Protein AF-A0A7C7D848-F1 (afdb_monomer)

Foldseek 3Di:
DPPPVVVVVVVVVVVVVVVVVVVLVVVLVVLVVVLVVVLVVLCVVCVVVVNCLVSLVSLLQSLLVSLLSVLCVVCVVQVPDDADKDFQVVLCVVLLVVLNCLLCLQVCLVPPPVSVPCVVCVPDVVVVCSNPDSVNNSVSSSSNSNSRSVRIGGDDPDPPVPPPPPDDDDDD

pLDDT: mean 76.5, std 13.23, range [47.41, 92.69]

Mean predicted aligned error: 12.29 Å

Organism: NCBI:txid36854

Sequence (172 aa):
MLREKGKGEGEVRKSRRFAQYLLLTIILLVVLLWGAKYGAGLRILGAKTYNQIPYLVFASLFSIVFGIVLAIPHRIKEFSKIGKWTVDWMKLLAIGLPTILLNLSLILIILTPIGKLKYFTYYNPFIEVMITDSRVITLSGVFFGYIIISSLNKRVISNPELVEPSKPADFT

Structure (mmCIF, N/CA/C/O backbone):
data_AF-A0A7C7D848-F1
#
_entry.id   AF-A0A7C7D848-F1
#
loop_
_atom_site.group_PDB
_atom_site.id
_atom_site.type_symbol
_atom_site.label_atom_id
_atom_site.label_alt_id
_atom_site.label_comp_id
_atom_site.label_asym_id
_atom_site.label_entity_id
_atom_site.label_seq_id
_atom_site.pdbx_PDB_ins_code
_atom_site.Cartn_x
_atom_site.Cartn_y
_atom_site.Cartn_z
_atom_site.occupancy
_atom_site.B_iso_or_equiv
_atom_site.auth_seq_id
_atom_site.auth_comp_id
_atom_site.auth_asym_id
_atom_site.auth_atom_id
_atom_site.pdbx_PDB_model_num
ATOM 1 N N . MET A 1 1 ? -37.010 -23.123 32.874 1.00 50.16 1 MET A N 1
ATOM 2 C CA . MET A 1 1 ? -36.962 -23.102 31.390 1.00 50.16 1 MET A CA 1
ATOM 3 C C . MET A 1 1 ? -36.344 -21.833 30.769 1.00 50.16 1 MET A C 1
ATOM 5 O O . MET A 1 1 ? -36.202 -21.789 29.558 1.00 50.16 1 MET A O 1
ATOM 9 N N . LEU A 1 2 ? -35.886 -20.827 31.533 1.00 52.59 2 LEU A N 1
ATOM 10 C CA . LEU A 1 2 ? -35.345 -19.568 30.970 1.00 52.59 2 LEU A CA 1
ATOM 11 C C . LEU A 1 2 ? -33.821 -19.553 30.708 1.00 52.59 2 LEU A C 1
ATOM 13 O O . LEU A 1 2 ? -33.286 -18.538 30.275 1.00 52.59 2 LEU A O 1
ATOM 17 N N . ARG A 1 3 ? -33.102 -20.660 30.952 1.00 50.84 3 ARG A N 1
ATOM 18 C CA . ARG A 1 3 ? -31.625 -20.684 30.935 1.00 50.84 3 ARG A CA 1
ATOM 19 C C . ARG A 1 3 ? -30.998 -21.135 29.605 1.00 50.84 3 ARG A C 1
ATOM 21 O O . ARG A 1 3 ? -29.806 -20.927 29.412 1.00 50.84 3 ARG A O 1
ATOM 28 N N . GLU A 1 4 ? -31.778 -21.691 28.675 1.00 53.31 4 GLU A N 1
ATOM 29 C CA . GLU A 1 4 ? -31.251 -22.177 27.384 1.00 53.31 4 GLU A CA 1
ATOM 30 C C . GLU A 1 4 ? -31.305 -21.149 26.244 1.00 53.31 4 GLU A C 1
ATOM 32 O O . GLU A 1 4 ? -30.475 -21.203 25.336 1.00 53.31 4 GLU A O 1
ATOM 37 N N . LYS A 1 5 ? -32.190 -20.142 26.311 1.00 47.41 5 LYS A N 1
ATOM 38 C CA . LYS A 1 5 ? -32.299 -19.112 25.256 1.00 47.41 5 LYS A CA 1
ATOM 39 C C . LYS A 1 5 ? -31.024 -18.271 25.090 1.00 47.41 5 LYS A C 1
ATOM 41 O O . LYS A 1 5 ? -30.678 -17.905 23.972 1.00 47.41 5 LYS A O 1
ATOM 46 N N . GLY A 1 6 ? -30.277 -18.028 26.170 1.00 51.38 6 GLY A N 1
ATOM 47 C CA . GLY A 1 6 ? -29.056 -17.211 26.125 1.00 51.38 6 GLY A CA 1
ATOM 48 C C . GLY A 1 6 ? -27.847 -17.887 25.462 1.00 51.38 6 GLY A C 1
ATOM 49 O O . GLY A 1 6 ? -26.939 -17.199 24.999 1.00 51.38 6 GLY A O 1
ATOM 50 N N . LYS A 1 7 ? -27.820 -19.227 25.380 1.00 49.56 7 LYS A N 1
ATOM 51 C CA . LYS A 1 7 ? -26.675 -19.974 24.827 1.00 49.56 7 LYS A CA 1
ATOM 52 C C . LYS A 1 7 ? -26.686 -19.988 23.292 1.00 49.56 7 LYS A C 1
ATOM 54 O O . LYS A 1 7 ? -25.631 -19.852 22.677 1.00 49.56 7 LYS A O 1
ATOM 59 N N . GLY A 1 8 ? -27.873 -20.057 22.681 1.00 55.12 8 GLY A N 1
ATOM 60 C CA . GLY A 1 8 ? -28.042 -20.030 21.222 1.00 55.12 8 GLY A CA 1
ATOM 61 C C . GLY A 1 8 ? -27.725 -18.669 20.589 1.00 55.12 8 GLY A C 1
ATOM 62 O O . GLY A 1 8 ? -27.097 -18.602 19.536 1.00 55.12 8 GLY A O 1
ATOM 63 N N . GLU A 1 9 ? -28.069 -17.563 21.251 1.00 56.03 9 GLU A N 1
ATOM 64 C CA . GLU A 1 9 ? -27.813 -16.215 20.717 1.00 56.03 9 GLU A CA 1
ATOM 65 C C . GLU A 1 9 ? -26.320 -15.841 20.708 1.00 56.03 9 GLU A C 1
ATOM 67 O O . GLU A 1 9 ? -25.857 -15.099 19.834 1.00 56.03 9 GLU A O 1
ATOM 72 N N . GLY A 1 10 ? -25.538 -16.382 21.649 1.00 59.78 10 GLY A N 1
ATOM 73 C CA . GLY A 1 10 ? -24.083 -16.212 21.690 1.00 59.78 10 GLY A CA 1
ATOM 74 C C . GLY A 1 10 ? -23.367 -16.918 20.533 1.00 59.78 10 GLY A C 1
ATOM 75 O O . GLY A 1 10 ? -22.502 -16.322 19.886 1.00 59.78 10 GLY A O 1
ATOM 76 N N . GLU A 1 11 ? -23.774 -18.152 20.229 1.00 60.31 11 GLU A N 1
ATOM 77 C CA . GLU A 1 11 ? -23.267 -18.967 19.114 1.00 60.31 11 GLU A CA 1
ATOM 78 C C . GLU A 1 11 ? -23.579 -18.334 17.748 1.00 60.31 11 GLU A C 1
AT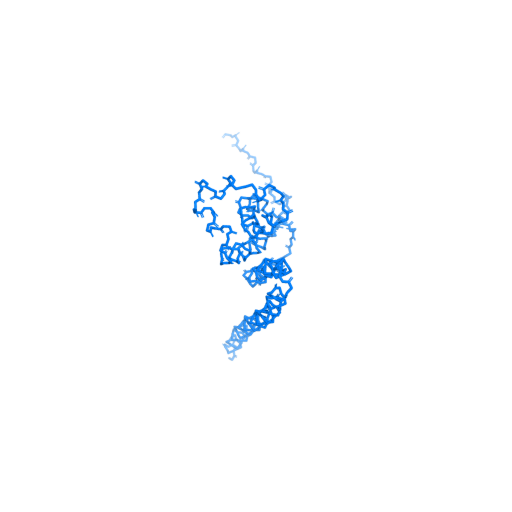OM 80 O O . GLU A 1 11 ? -22.686 -18.166 16.913 1.00 60.31 11 GLU A O 1
ATOM 85 N N . VAL A 1 12 ? -24.818 -17.868 17.542 1.00 62.50 12 VAL A N 1
ATOM 86 C CA . VAL A 1 12 ? -25.240 -17.215 16.288 1.00 62.50 12 VAL A CA 1
ATOM 87 C C . VAL A 1 12 ? -24.489 -15.896 16.050 1.00 62.50 12 VAL A C 1
ATOM 89 O O . VAL A 1 12 ? -24.134 -15.559 14.919 1.00 62.50 12 VAL A O 1
ATOM 92 N N . ARG A 1 13 ? -24.177 -15.133 17.105 1.00 62.84 13 ARG A N 1
ATOM 93 C CA . ARG A 1 13 ? -23.354 -13.915 16.978 1.00 62.84 13 ARG A CA 1
ATOM 94 C C . ARG A 1 13 ? -21.895 -14.230 16.652 1.00 62.84 13 ARG A C 1
ATOM 96 O O . ARG A 1 13 ? -21.253 -13.448 15.946 1.00 62.84 13 ARG A O 1
ATOM 103 N N . LYS A 1 14 ? -21.363 -15.347 17.154 1.00 69.88 14 LYS A N 1
ATOM 104 C CA . LYS A 1 14 ? -19.986 -15.788 16.896 1.00 69.88 14 LYS A CA 1
ATOM 105 C C . LYS A 1 14 ? -19.826 -16.292 15.456 1.00 69.88 14 LYS A C 1
ATOM 107 O O . LYS A 1 14 ? -18.887 -15.872 14.782 1.00 69.88 14 LYS A O 1
ATOM 112 N N . SER A 1 15 ? -20.785 -17.072 14.951 1.00 73.06 15 SER A N 1
ATOM 113 C CA . SER A 1 15 ? -20.799 -17.573 13.567 1.00 73.06 15 SER A CA 1
ATOM 114 C C . SER A 1 15 ? -20.991 -16.465 12.530 1.00 73.06 15 SER A C 1
ATOM 116 O O . SER A 1 15 ? -20.297 -16.459 11.518 1.00 73.06 15 SER A O 1
ATOM 118 N N . ARG A 1 16 ? -21.835 -15.457 12.798 1.00 75.06 16 ARG A N 1
ATOM 119 C CA . ARG A 1 16 ? -21.972 -14.284 11.912 1.00 75.06 16 ARG A CA 1
ATOM 120 C C . ARG A 1 16 ? -20.670 -13.495 11.771 1.00 75.06 16 ARG A C 1
ATOM 122 O O . ARG A 1 16 ? -20.324 -13.090 10.667 1.00 75.06 16 ARG A O 1
ATOM 129 N N . ARG A 1 17 ? -19.926 -13.304 12.867 1.00 76.81 17 ARG A N 1
ATOM 130 C CA . ARG A 1 17 ? -18.607 -12.646 12.828 1.00 76.81 17 ARG A CA 1
ATOM 131 C C . ARG A 1 17 ? -17.597 -13.482 12.051 1.00 76.81 17 ARG A C 1
ATOM 133 O O . ARG A 1 17 ? -16.871 -12.939 11.230 1.00 76.81 17 ARG A O 1
ATOM 140 N N . PHE A 1 18 ? -17.580 -14.793 12.281 1.00 80.75 18 PHE A N 1
ATOM 141 C CA . PHE A 1 18 ? -16.718 -15.708 11.540 1.00 80.75 18 PHE A CA 1
ATOM 142 C C . PHE A 1 18 ? -17.016 -15.680 10.035 1.00 80.75 18 PHE A C 1
ATOM 144 O O . PHE A 1 18 ? -16.099 -15.492 9.244 1.00 80.75 18 PHE A O 1
ATOM 151 N N . ALA A 1 19 ? -18.291 -15.751 9.641 1.00 84.94 19 ALA A N 1
ATOM 152 C CA . ALA A 1 19 ? -18.712 -15.664 8.245 1.00 84.94 19 ALA A CA 1
ATOM 153 C C . ALA A 1 19 ? -18.321 -14.325 7.596 1.00 84.94 19 ALA A C 1
ATOM 155 O O . ALA A 1 19 ? -17.892 -14.313 6.448 1.00 84.94 19 ALA A O 1
ATOM 156 N N . GLN A 1 20 ? -18.406 -13.209 8.330 1.00 81.12 20 GLN A N 1
ATOM 157 C CA . GLN A 1 20 ? -17.946 -11.901 7.849 1.00 81.12 20 GLN A CA 1
ATOM 158 C C . GLN A 1 20 ? -16.436 -11.875 7.588 1.00 81.12 20 GLN A C 1
ATOM 160 O O . GLN A 1 20 ? -16.014 -11.393 6.540 1.00 81.12 20 GLN A O 1
ATOM 165 N N . TYR A 1 21 ? -15.625 -12.407 8.509 1.00 82.62 21 TYR A N 1
ATOM 166 C CA . TYR A 1 21 ? -14.179 -12.508 8.296 1.00 82.62 21 TYR A CA 1
ATOM 167 C C . TYR A 1 21 ? -13.846 -13.446 7.133 1.00 82.62 21 TYR A C 1
ATOM 169 O O . TYR A 1 21 ? -13.017 -13.096 6.303 1.00 82.62 21 TYR A O 1
ATOM 177 N N . LEU A 1 22 ? -14.533 -14.585 7.024 1.00 87.19 22 LEU A N 1
ATOM 178 C CA . LEU A 1 22 ? -14.314 -15.565 5.960 1.00 87.19 22 LEU A CA 1
ATOM 179 C C . LEU A 1 22 ? -14.670 -14.981 4.584 1.00 87.19 22 LEU A C 1
ATOM 181 O O . LEU A 1 22 ? -13.858 -15.043 3.663 1.00 87.19 22 LEU A O 1
ATOM 185 N N . LEU A 1 23 ? -15.832 -14.332 4.459 1.00 87.44 23 LEU A N 1
ATOM 186 C CA . LEU A 1 23 ? -16.244 -13.647 3.232 1.00 87.44 23 LEU A CA 1
ATOM 187 C C . LEU A 1 23 ? -15.237 -12.559 2.840 1.00 87.44 23 LEU A C 1
ATOM 189 O O . LEU A 1 23 ? -14.860 -12.452 1.677 1.00 87.44 23 LEU A O 1
ATOM 193 N N . LEU A 1 24 ? -14.752 -11.784 3.810 1.00 84.44 24 LEU A N 1
ATOM 194 C CA . LEU A 1 24 ? -13.740 -10.767 3.556 1.00 84.44 24 LEU A CA 1
ATOM 195 C C . LEU A 1 24 ? -12.407 -11.369 3.092 1.00 84.44 24 LEU A C 1
ATOM 197 O O . LEU A 1 24 ? -11.797 -10.847 2.162 1.00 84.44 24 LEU A O 1
ATOM 201 N N . THR A 1 25 ? -11.956 -12.467 3.702 1.00 87.25 25 THR A N 1
ATOM 202 C CA . THR A 1 25 ? -10.751 -13.183 3.267 1.00 87.25 25 THR A CA 1
ATOM 203 C C . THR A 1 25 ? -10.910 -13.721 1.846 1.00 87.25 25 THR A C 1
ATOM 205 O O . THR A 1 25 ? -9.976 -13.610 1.056 1.00 87.25 25 THR A O 1
ATOM 208 N N . ILE A 1 26 ? -12.091 -14.238 1.487 1.00 90.69 26 ILE A N 1
ATOM 209 C CA . ILE A 1 26 ? -12.394 -14.659 0.111 1.00 90.69 26 ILE A CA 1
ATOM 210 C C . ILE A 1 26 ? -12.309 -13.466 -0.844 1.00 90.69 26 ILE A C 1
ATOM 212 O O . ILE A 1 26 ? -11.654 -13.570 -1.876 1.00 90.69 26 ILE A O 1
ATOM 216 N N . ILE A 1 27 ? -12.911 -12.324 -0.500 1.00 88.19 27 ILE A N 1
ATOM 217 C CA . ILE A 1 27 ? -12.843 -11.107 -1.324 1.00 88.19 27 ILE A CA 1
ATOM 218 C C . ILE A 1 27 ? -11.386 -10.669 -1.516 1.00 88.19 27 ILE A C 1
ATOM 220 O O . ILE A 1 27 ? -10.972 -10.408 -2.643 1.00 88.19 27 ILE A O 1
ATOM 224 N N . LEU A 1 28 ? -10.589 -10.645 -0.444 1.00 87.81 28 LEU A N 1
ATOM 225 C CA . LEU A 1 28 ? -9.159 -10.329 -0.505 1.00 87.81 28 LEU A CA 1
ATOM 226 C C . LEU A 1 28 ? -8.395 -11.288 -1.426 1.00 87.81 28 LEU A C 1
ATOM 228 O O . LEU A 1 28 ? -7.591 -10.835 -2.238 1.00 87.81 28 LEU A O 1
ATOM 232 N N . LEU A 1 29 ? -8.666 -12.592 -1.338 1.00 89.94 29 LEU A N 1
ATOM 233 C CA . LEU A 1 29 ? -8.070 -13.607 -2.210 1.00 89.94 29 LEU A CA 1
ATOM 234 C C . LEU A 1 29 ? -8.451 -13.397 -3.675 1.00 89.94 29 LEU A C 1
ATOM 236 O O . LEU A 1 29 ? -7.582 -13.432 -4.541 1.00 89.94 29 LEU A O 1
ATOM 240 N N . VAL A 1 30 ? -9.728 -13.142 -3.961 1.00 91.44 30 VAL A N 1
ATOM 241 C CA . VAL A 1 30 ? -10.205 -12.889 -5.326 1.00 91.44 30 VAL A CA 1
ATOM 242 C C . VAL A 1 30 ? -9.535 -11.643 -5.901 1.00 91.44 30 VAL A C 1
ATOM 244 O O . VAL A 1 30 ? -8.992 -11.707 -7.002 1.00 91.44 30 VAL A O 1
ATOM 247 N N . VAL A 1 31 ? -9.496 -10.537 -5.150 1.00 89.00 31 VAL A N 1
ATOM 248 C CA . VAL A 1 31 ? -8.817 -9.297 -5.565 1.00 89.00 31 VAL A CA 1
ATOM 249 C C . VAL A 1 31 ? -7.328 -9.545 -5.817 1.00 89.00 31 VAL A C 1
ATOM 251 O O . VAL A 1 31 ? -6.796 -9.080 -6.826 1.00 89.00 31 VAL A O 1
ATOM 254 N N . LEU A 1 32 ? -6.664 -10.317 -4.949 1.00 89.38 32 LEU A N 1
ATOM 255 C CA . LEU A 1 32 ? -5.252 -10.668 -5.094 1.00 89.38 32 LEU A CA 1
ATOM 256 C C . LEU A 1 32 ? -4.988 -11.478 -6.369 1.00 89.38 32 LEU A C 1
ATOM 258 O O . LEU A 1 32 ? -4.098 -11.131 -7.144 1.00 89.38 32 LEU A O 1
ATOM 262 N N . LEU A 1 33 ? -5.769 -12.534 -6.613 1.00 91.06 33 LEU A N 1
ATOM 263 C CA . LEU A 1 33 ? -5.617 -13.394 -7.791 1.00 91.06 33 LEU A CA 1
ATOM 264 C C . LEU A 1 33 ? -5.896 -12.631 -9.087 1.00 91.06 33 LEU A C 1
ATOM 266 O O . LEU A 1 33 ? -5.185 -12.796 -10.082 1.00 91.06 33 LEU A O 1
ATOM 270 N N . TRP A 1 34 ? -6.915 -11.775 -9.078 1.00 92.00 34 TRP A N 1
ATOM 271 C CA . TRP A 1 34 ? -7.280 -10.989 -10.248 1.00 92.00 34 TRP A CA 1
ATOM 272 C C . TRP A 1 34 ? -6.226 -9.926 -10.559 1.00 92.00 34 TRP A C 1
ATOM 274 O O . TRP A 1 34 ? -5.795 -9.805 -11.708 1.00 92.00 34 TRP A O 1
ATOM 284 N N . GLY A 1 35 ? -5.725 -9.243 -9.526 1.00 87.94 35 GLY A N 1
ATOM 285 C CA . GLY A 1 35 ? -4.600 -8.321 -9.638 1.00 87.94 35 GLY A CA 1
ATOM 286 C C . GLY A 1 35 ? -3.327 -8.999 -10.137 1.00 87.94 35 GLY A C 1
ATOM 287 O O . GLY A 1 35 ? -2.670 -8.473 -11.032 1.00 87.94 35 GLY A O 1
ATOM 288 N N . ALA A 1 36 ? -3.015 -10.201 -9.645 1.00 87.88 36 ALA A N 1
ATOM 289 C CA . ALA A 1 36 ? -1.867 -10.979 -10.103 1.00 87.88 36 ALA A CA 1
ATOM 290 C C . ALA A 1 36 ? -1.982 -11.354 -11.590 1.00 87.88 36 ALA A C 1
ATOM 292 O O . ALA A 1 36 ? -1.025 -11.182 -12.345 1.00 87.88 36 ALA A O 1
ATOM 293 N N . LYS A 1 37 ? -3.162 -11.803 -12.038 1.00 90.44 37 LYS A N 1
ATOM 294 C CA . LYS A 1 37 ? -3.414 -12.129 -13.450 1.00 90.44 37 LYS A CA 1
ATOM 295 C C . LYS A 1 37 ? -3.279 -10.896 -14.348 1.00 90.44 37 LYS A C 1
ATOM 297 O O . LYS A 1 37 ? -2.627 -10.966 -15.389 1.00 90.44 37 LYS A O 1
ATOM 302 N N . TYR A 1 38 ? -3.871 -9.771 -13.949 1.00 90.12 38 TYR A N 1
ATOM 303 C CA . TYR A 1 38 ? -3.816 -8.533 -14.726 1.00 90.12 38 TYR A CA 1
ATOM 304 C C . TYR A 1 38 ? -2.398 -7.944 -14.765 1.00 90.12 38 TYR A C 1
ATOM 306 O O . TYR A 1 38 ? -1.895 -7.591 -15.832 1.00 90.12 38 TYR A O 1
ATOM 314 N N . GLY A 1 39 ? -1.708 -7.935 -13.621 1.00 87.25 39 GLY A N 1
ATOM 315 C CA . GLY A 1 39 ? -0.312 -7.521 -13.511 1.00 87.25 39 GLY A CA 1
ATOM 316 C C . GLY A 1 39 ? 0.624 -8.386 -14.354 1.00 87.25 39 GLY A C 1
ATOM 317 O O . GLY A 1 39 ? 1.487 -7.853 -15.046 1.00 87.25 39 GLY A O 1
ATOM 318 N N . ALA A 1 40 ? 0.426 -9.708 -14.378 1.00 87.38 40 ALA A N 1
ATOM 319 C CA . ALA A 1 40 ? 1.186 -10.605 -15.247 1.00 87.38 40 ALA A CA 1
ATOM 320 C C . ALA A 1 40 ? 0.959 -10.290 -16.735 1.00 87.38 40 ALA A C 1
ATOM 322 O O . ALA A 1 40 ? 1.919 -10.240 -17.504 1.00 87.38 40 ALA A O 1
ATOM 323 N N . GLY A 1 41 ? -0.285 -10.006 -17.132 1.00 87.50 41 GLY A N 1
ATOM 324 C CA . GLY A 1 41 ? -0.615 -9.578 -18.493 1.00 87.50 41 GLY A CA 1
ATOM 325 C C . GLY A 1 41 ? 0.107 -8.289 -18.893 1.00 87.50 41 GLY A C 1
ATOM 326 O O . GLY A 1 41 ? 0.764 -8.247 -19.932 1.00 87.50 41 GLY A O 1
ATOM 327 N N . LEU A 1 42 ? 0.063 -7.267 -18.033 1.00 85.62 42 LEU A N 1
ATOM 328 C CA . LEU A 1 42 ? 0.778 -6.003 -18.238 1.00 85.62 42 LEU A CA 1
ATOM 329 C C . LEU A 1 42 ? 2.296 -6.185 -18.282 1.00 85.62 42 LEU A C 1
ATOM 331 O O . LEU A 1 42 ? 2.966 -5.526 -19.072 1.00 85.62 42 LEU A O 1
ATOM 335 N N . ARG A 1 43 ? 2.847 -7.090 -17.469 1.00 85.81 43 ARG A N 1
ATOM 336 C CA . ARG A 1 43 ? 4.280 -7.401 -17.466 1.00 85.81 43 ARG A CA 1
ATOM 337 C C . ARG A 1 43 ? 4.719 -8.046 -18.777 1.00 85.81 43 ARG A C 1
ATOM 339 O O . ARG A 1 43 ? 5.741 -7.656 -19.331 1.00 85.81 43 ARG A O 1
ATOM 346 N N . ILE A 1 44 ? 3.945 -9.006 -19.284 1.00 87.44 44 ILE A N 1
ATOM 347 C CA . ILE A 1 44 ? 4.210 -9.652 -20.577 1.00 87.44 44 ILE A CA 1
ATOM 348 C C . ILE A 1 44 ? 4.081 -8.628 -21.705 1.00 87.44 44 ILE A C 1
ATOM 350 O O . ILE A 1 44 ? 4.932 -8.581 -22.590 1.00 87.44 44 ILE A O 1
ATOM 354 N N . LEU A 1 45 ? 3.046 -7.785 -21.668 1.00 85.38 45 LEU A N 1
ATOM 355 C CA . LEU A 1 45 ? 2.852 -6.745 -22.671 1.00 85.38 45 LEU A CA 1
ATOM 356 C C . LEU A 1 45 ? 4.004 -5.736 -22.652 1.00 85.38 45 LEU A C 1
ATOM 358 O O . LEU A 1 45 ? 4.549 -5.434 -23.706 1.00 85.38 45 LEU A O 1
ATOM 362 N N . GLY A 1 46 ? 4.437 -5.298 -21.469 1.00 82.31 46 GLY A N 1
ATOM 363 C CA . GLY A 1 46 ? 5.580 -4.402 -21.308 1.00 82.31 46 GLY A CA 1
ATOM 364 C C . GLY A 1 46 ? 6.913 -5.023 -21.726 1.00 82.31 46 GLY A C 1
ATOM 365 O O . GLY A 1 46 ? 7.776 -4.316 -22.236 1.00 82.31 46 GLY A O 1
ATOM 366 N N . ALA A 1 47 ? 7.079 -6.342 -21.582 1.00 83.94 47 ALA A N 1
ATOM 367 C CA . ALA A 1 47 ? 8.238 -7.057 -22.119 1.00 83.94 47 ALA A CA 1
ATOM 368 C C . ALA A 1 47 ? 8.223 -7.117 -23.656 1.00 83.94 47 ALA A C 1
ATOM 370 O O . ALA A 1 47 ? 9.279 -7.067 -24.277 1.00 83.94 47 ALA A O 1
ATOM 371 N N . LYS A 1 48 ? 7.036 -7.186 -24.274 1.00 85.00 48 LYS A N 1
ATOM 372 C CA . LYS A 1 48 ? 6.875 -7.175 -25.737 1.00 85.00 48 LYS A CA 1
ATOM 373 C C . LYS A 1 48 ? 7.035 -5.782 -26.347 1.00 85.00 48 LYS A C 1
ATOM 375 O O . LYS A 1 48 ? 7.568 -5.659 -27.441 1.00 85.00 48 LYS A O 1
ATOM 380 N N . THR A 1 49 ? 6.560 -4.742 -25.665 1.00 86.50 49 THR A N 1
ATOM 381 C CA . THR A 1 49 ? 6.582 -3.351 -26.154 1.00 86.50 49 THR A CA 1
ATOM 382 C C . THR A 1 49 ? 7.774 -2.547 -25.636 1.00 86.50 49 THR A C 1
ATOM 384 O O . THR A 1 49 ? 7.857 -1.351 -25.904 1.00 86.50 49 THR A O 1
ATOM 387 N N . TYR A 1 50 ? 8.671 -3.176 -24.865 1.00 79.06 50 TYR A N 1
ATOM 388 C CA . TYR A 1 50 ? 9.770 -2.537 -24.125 1.00 79.06 50 TYR A CA 1
ATOM 389 C C . TYR A 1 50 ? 9.333 -1.373 -23.217 1.00 79.06 50 TYR A C 1
ATOM 391 O O . TYR A 1 50 ? 10.159 -0.587 -22.757 1.00 79.06 50 TYR A O 1
ATOM 399 N N . ASN A 1 51 ? 8.037 -1.273 -22.908 1.00 81.12 51 ASN A N 1
ATOM 400 C CA . ASN A 1 51 ? 7.478 -0.234 -22.061 1.00 81.12 51 ASN A CA 1
ATOM 401 C C . ASN A 1 51 ? 6.915 -0.841 -20.773 1.00 81.12 51 ASN A C 1
ATOM 403 O O . ASN A 1 51 ? 5.789 -1.333 -20.727 1.00 81.12 51 ASN A O 1
ATOM 407 N N . GLN A 1 52 ? 7.709 -0.784 -19.705 1.00 80.62 52 GLN A N 1
ATOM 408 C CA . GLN A 1 52 ? 7.339 -1.315 -18.390 1.00 80.62 52 GLN A CA 1
ATOM 409 C C . GLN A 1 52 ? 6.533 -0.326 -17.532 1.00 80.62 52 GLN A C 1
ATOM 411 O O . GLN A 1 52 ? 6.005 -0.722 -16.492 1.00 80.62 52 GLN A O 1
ATOM 416 N N . ILE A 1 53 ? 6.385 0.935 -17.960 1.00 82.88 53 ILE A N 1
ATOM 417 C CA . ILE A 1 53 ? 5.687 1.978 -17.189 1.00 82.88 53 ILE A CA 1
ATOM 418 C C . ILE A 1 53 ? 4.246 1.574 -16.827 1.00 82.88 53 ILE A C 1
ATOM 420 O O . ILE A 1 53 ? 3.894 1.700 -15.653 1.00 82.88 53 ILE A O 1
ATOM 424 N N . PRO A 1 54 ? 3.417 1.026 -17.744 1.00 84.56 54 PRO A N 1
ATOM 425 C CA . PRO A 1 54 ? 2.043 0.641 -17.415 1.00 84.56 54 PRO A CA 1
ATOM 426 C C . PRO A 1 54 ? 1.968 -0.419 -16.312 1.00 84.56 54 PRO A C 1
ATOM 428 O O . PRO A 1 54 ? 1.101 -0.358 -15.443 1.00 84.56 54 PRO A O 1
ATOM 431 N N . TYR A 1 55 ? 2.903 -1.372 -16.321 1.00 85.50 55 TYR A N 1
ATOM 432 C CA . TYR A 1 55 ? 3.004 -2.395 -15.285 1.00 85.50 55 TYR A CA 1
ATOM 433 C C . TYR A 1 55 ? 3.408 -1.793 -13.936 1.00 85.50 55 TYR A C 1
ATOM 435 O O . TYR A 1 55 ? 2.804 -2.130 -12.922 1.00 85.50 55 TYR A O 1
ATOM 443 N N . LEU A 1 56 ? 4.389 -0.886 -13.918 1.00 83.88 56 LEU A N 1
ATOM 444 C CA . LEU A 1 56 ? 4.862 -0.248 -12.686 1.00 83.88 56 LEU A CA 1
ATOM 445 C C . LEU A 1 56 ? 3.780 0.613 -12.032 1.00 83.88 56 LEU A C 1
ATOM 447 O O . LEU A 1 56 ? 3.533 0.482 -10.837 1.00 83.88 56 LEU A O 1
ATOM 451 N N . VAL A 1 57 ? 3.079 1.429 -12.824 1.00 86.00 57 VAL A N 1
ATOM 452 C CA . VAL A 1 57 ? 1.948 2.236 -12.342 1.00 86.00 57 VAL A CA 1
ATOM 453 C C . VAL A 1 57 ? 0.853 1.336 -11.776 1.00 86.00 57 VAL A C 1
ATOM 455 O O . VAL A 1 57 ? 0.359 1.584 -10.675 1.00 86.00 57 VAL A O 1
ATOM 458 N N . PHE A 1 58 ? 0.509 0.257 -12.487 1.00 88.56 58 PHE A N 1
ATOM 459 C CA . PHE A 1 58 ? -0.465 -0.711 -11.998 1.00 88.56 58 PHE A CA 1
ATOM 460 C C . PHE A 1 58 ? -0.017 -1.367 -10.686 1.00 88.56 58 PHE A C 1
ATOM 462 O O . PHE A 1 58 ? -0.804 -1.423 -9.748 1.00 88.56 58 PHE A O 1
ATOM 469 N N . ALA A 1 59 ? 1.231 -1.829 -10.587 1.00 86.62 59 ALA A N 1
ATOM 470 C CA . ALA A 1 59 ? 1.750 -2.511 -9.403 1.00 86.62 59 ALA A CA 1
ATOM 471 C C . ALA A 1 59 ? 1.779 -1.601 -8.161 1.00 86.62 59 ALA A C 1
ATOM 473 O O . ALA A 1 59 ? 1.379 -2.030 -7.072 1.00 86.62 59 ALA A O 1
ATOM 474 N N . SER A 1 60 ? 2.195 -0.341 -8.322 1.00 87.19 60 SER A N 1
ATOM 475 C CA . SER A 1 60 ? 2.191 0.654 -7.244 1.00 87.19 60 SER A CA 1
ATOM 476 C C . SER A 1 60 ? 0.768 0.962 -6.772 1.00 87.19 60 SER A C 1
ATOM 478 O O . SER A 1 60 ? 0.474 0.817 -5.585 1.00 87.19 60 SER A O 1
ATOM 480 N N . LEU A 1 61 ? -0.148 1.286 -7.694 1.00 89.12 61 LEU A N 1
ATOM 481 C CA . LEU A 1 61 ? -1.550 1.564 -7.358 1.00 89.12 61 LEU A CA 1
ATOM 482 C C . LEU A 1 61 ? -2.241 0.351 -6.732 1.00 89.12 61 LEU A C 1
ATOM 484 O O . LEU A 1 61 ? -2.938 0.487 -5.728 1.00 89.12 61 LEU A O 1
ATOM 488 N N . PHE A 1 62 ? -2.020 -0.840 -7.291 1.00 89.88 62 PHE A N 1
ATOM 489 C CA . PHE A 1 62 ? -2.589 -2.077 -6.775 1.00 89.88 62 PHE A CA 1
ATOM 490 C C . PHE A 1 62 ? -2.132 -2.344 -5.340 1.00 89.88 62 PHE A C 1
ATOM 492 O O . PHE A 1 62 ? -2.961 -2.677 -4.501 1.00 89.88 62 PHE A O 1
ATOM 499 N N . SER A 1 63 ? -0.850 -2.130 -5.027 1.00 90.06 63 SER A N 1
ATOM 500 C CA . SER A 1 63 ? -0.324 -2.300 -3.665 1.00 90.06 63 SER A CA 1
ATOM 501 C C . SER A 1 63 ? -0.978 -1.345 -2.663 1.00 90.06 63 SER A C 1
ATOM 503 O O . SER A 1 63 ? -1.337 -1.763 -1.563 1.00 90.06 63 SER A O 1
ATOM 505 N N . ILE A 1 64 ? -1.196 -0.082 -3.049 1.00 91.06 64 ILE A N 1
ATOM 506 C CA . ILE A 1 64 ? -1.886 0.911 -2.209 1.00 91.06 64 ILE A CA 1
ATOM 507 C C . ILE A 1 64 ? -3.340 0.500 -1.973 1.00 91.06 64 ILE A C 1
ATOM 509 O O . ILE A 1 64 ? -3.795 0.456 -0.829 1.00 91.06 64 ILE A O 1
ATOM 513 N N . VAL A 1 65 ? -4.066 0.160 -3.041 1.00 90.19 65 VAL A N 1
ATOM 514 C CA . VAL A 1 65 ? -5.462 -0.292 -2.948 1.00 90.19 65 VAL A CA 1
ATOM 515 C C . VAL A 1 65 ? -5.555 -1.5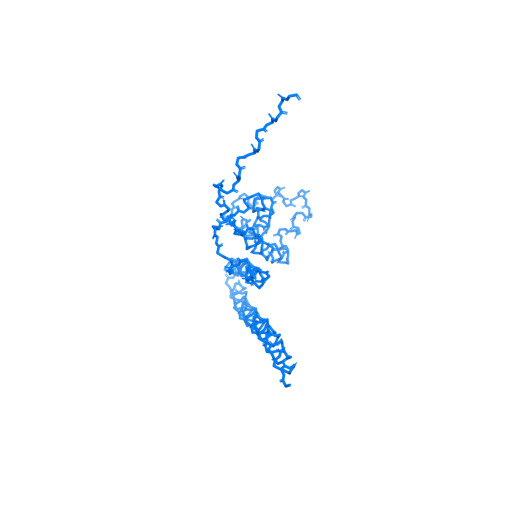52 -2.090 1.00 90.19 65 VAL A C 1
ATOM 517 O O . VAL A 1 65 ? -6.413 -1.635 -1.216 1.00 90.19 65 VAL A O 1
ATOM 520 N N . PHE A 1 66 ? -4.642 -2.504 -2.271 1.00 89.56 66 PHE A N 1
ATOM 521 C CA . PHE A 1 66 ? -4.597 -3.723 -1.474 1.00 89.56 66 PHE A CA 1
ATOM 522 C C . PHE A 1 66 ? -4.363 -3.424 0.014 1.00 89.56 66 PHE A C 1
ATOM 524 O O . PHE A 1 66 ? -5.080 -3.952 0.863 1.00 89.56 66 PHE A O 1
ATOM 531 N N . GLY A 1 67 ? -3.436 -2.517 0.338 1.00 89.06 67 GLY A N 1
ATOM 532 C CA . GLY A 1 67 ? -3.207 -2.049 1.708 1.00 89.06 67 GLY A CA 1
ATOM 533 C C . GLY A 1 67 ? -4.432 -1.381 2.336 1.00 89.06 67 GLY A C 1
ATOM 534 O O . GLY A 1 67 ? -4.763 -1.656 3.490 1.00 89.06 67 GLY A O 1
ATOM 535 N N . ILE A 1 68 ? -5.155 -0.564 1.562 1.00 88.81 68 ILE A N 1
ATOM 536 C CA . ILE A 1 68 ? -6.423 0.048 1.984 1.00 88.81 68 ILE A CA 1
ATOM 537 C C . ILE A 1 68 ? -7.447 -1.038 2.319 1.00 88.81 68 ILE A C 1
ATOM 539 O O . ILE A 1 68 ? -7.996 -1.041 3.421 1.00 88.81 68 ILE A O 1
ATOM 543 N N . VAL A 1 69 ? -7.677 -1.987 1.404 1.00 87.44 69 VAL A N 1
ATOM 544 C CA . VAL A 1 69 ? -8.651 -3.075 1.599 1.00 87.44 69 VAL A CA 1
ATOM 545 C C . VAL A 1 69 ? -8.293 -3.919 2.823 1.00 87.44 69 VAL A C 1
ATOM 547 O O . VAL A 1 69 ? -9.185 -4.325 3.565 1.00 87.44 69 VAL A O 1
ATOM 550 N N . LEU A 1 70 ? -7.001 -4.124 3.090 1.00 87.31 70 LEU A N 1
ATOM 551 C CA . LEU A 1 70 ? -6.510 -4.871 4.247 1.00 87.31 70 LEU A CA 1
ATOM 552 C C . LEU A 1 70 ? -6.696 -4.122 5.577 1.00 87.31 70 LEU A C 1
ATOM 554 O O . LEU A 1 70 ? -6.864 -4.751 6.620 1.00 87.31 70 LEU A O 1
ATOM 558 N N . ALA A 1 71 ? -6.728 -2.791 5.566 1.00 86.50 71 ALA A N 1
ATOM 559 C CA . ALA A 1 71 ? -6.975 -1.988 6.763 1.00 86.50 71 ALA A CA 1
ATOM 560 C C . ALA A 1 71 ? -8.464 -1.869 7.128 1.00 86.50 71 ALA A C 1
ATOM 562 O O . ALA A 1 71 ? -8.800 -1.723 8.308 1.00 86.50 71 ALA A O 1
ATOM 563 N N . ILE A 1 72 ? -9.363 -1.972 6.140 1.00 82.50 72 ILE A N 1
ATOM 564 C CA . ILE A 1 72 ? -10.820 -1.946 6.342 1.00 82.50 72 ILE A CA 1
ATOM 565 C C . ILE A 1 72 ? -11.277 -2.932 7.435 1.00 82.50 72 ILE A C 1
ATOM 567 O O . ILE A 1 72 ? -11.890 -2.447 8.390 1.00 82.50 72 ILE A O 1
ATOM 571 N N . PRO A 1 73 ? -10.976 -4.257 7.397 1.00 77.31 73 PRO A N 1
ATOM 572 C CA . PRO A 1 73 ? -11.417 -5.212 8.425 1.00 77.31 73 PRO A CA 1
ATOM 573 C C . PRO A 1 73 ? -11.087 -4.780 9.839 1.00 77.31 73 PRO A C 1
ATOM 575 O O . PRO A 1 73 ? -11.895 -4.931 10.756 1.00 77.31 73 PRO A O 1
ATOM 578 N N . HIS A 1 74 ? -9.870 -4.268 10.002 1.00 73.12 74 HIS A N 1
ATOM 579 C CA . HIS A 1 74 ? -9.318 -3.928 11.299 1.00 73.12 74 HIS A CA 1
ATOM 580 C C . HIS A 1 74 ? -10.060 -2.738 11.919 1.00 73.12 74 HIS A C 1
ATOM 582 O O . HIS A 1 74 ? -10.162 -2.623 13.139 1.00 73.12 74 HIS A O 1
ATOM 588 N N . ARG A 1 75 ? -10.642 -1.882 11.072 1.00 73.75 75 ARG A N 1
ATOM 589 C CA . ARG A 1 75 ? -11.316 -0.641 11.453 1.00 73.75 75 ARG A CA 1
ATOM 590 C C . ARG A 1 75 ? -12.838 -0.683 11.298 1.00 73.75 75 ARG A C 1
ATOM 592 O O . ARG A 1 75 ? -13.475 0.314 11.621 1.00 73.75 75 ARG A O 1
ATOM 599 N N . ILE A 1 76 ? -13.460 -1.800 10.886 1.00 71.94 76 ILE A N 1
ATOM 600 C CA . ILE A 1 76 ? -14.929 -1.908 10.672 1.00 71.94 76 ILE A CA 1
ATOM 601 C C . ILE A 1 76 ? -15.738 -1.330 11.850 1.00 71.94 76 ILE A C 1
ATOM 603 O O . ILE A 1 76 ? -16.725 -0.622 11.652 1.00 71.94 76 ILE A O 1
ATOM 607 N N . LYS A 1 77 ? -15.303 -1.586 13.091 1.00 68.56 77 LYS A N 1
ATOM 608 C CA . LYS A 1 77 ? -15.978 -1.074 14.297 1.00 68.56 77 LYS A CA 1
ATOM 609 C C . LYS A 1 77 ? -15.870 0.446 14.441 1.00 68.56 77 LYS A C 1
ATOM 611 O O . LYS A 1 77 ? -16.813 1.070 14.909 1.00 68.56 77 LYS A O 1
ATOM 616 N N . GLU A 1 78 ? -14.742 1.032 14.047 1.00 71.06 78 GLU A N 1
ATOM 617 C CA . GLU A 1 78 ? -14.524 2.482 14.007 1.00 71.06 78 GLU A CA 1
ATOM 618 C C . GLU A 1 78 ? -15.420 3.130 12.939 1.00 71.06 78 GLU A C 1
ATOM 620 O O . GLU A 1 78 ? -16.086 4.127 13.215 1.00 71.06 78 GLU A O 1
ATOM 625 N N . PHE A 1 79 ? -15.507 2.518 11.749 1.00 68.44 79 PHE A N 1
ATOM 626 C CA . PHE A 1 79 ? -16.370 2.976 10.654 1.00 68.44 79 PHE A CA 1
ATOM 627 C C . PHE A 1 79 ? -17.854 2.985 11.043 1.00 68.44 79 PHE A C 1
ATOM 629 O O . PHE A 1 79 ? -18.583 3.878 10.613 1.00 68.44 79 PHE A O 1
ATOM 636 N N . SER A 1 80 ? -18.295 2.067 11.906 1.00 67.00 80 SER A N 1
ATOM 637 C CA . SER A 1 80 ? -19.689 1.988 12.364 1.00 67.00 80 SER A CA 1
ATOM 638 C C . SER A 1 80 ? -20.067 2.993 13.465 1.00 67.00 80 SER A C 1
ATOM 640 O O . SER A 1 80 ? -21.255 3.138 13.748 1.00 67.00 80 SER A O 1
ATOM 642 N N . LYS A 1 81 ? -19.110 3.679 14.111 1.00 75.44 81 LYS A N 1
ATOM 643 C CA . LYS A 1 81 ? -19.417 4.680 15.154 1.00 75.44 81 LYS A CA 1
ATOM 644 C C . LYS A 1 81 ? -20.020 5.943 14.529 1.00 75.44 81 LYS A C 1
ATOM 646 O O . LYS A 1 81 ? -19.622 6.343 13.440 1.00 75.44 81 LYS A O 1
ATOM 651 N N . ILE A 1 82 ? -20.944 6.614 15.206 1.00 66.00 82 ILE A N 1
ATOM 652 C CA . ILE A 1 82 ? -21.485 7.909 14.759 1.00 66.00 82 ILE A CA 1
ATOM 653 C C . ILE A 1 82 ? -20.558 9.011 15.297 1.00 66.00 82 ILE A C 1
ATOM 655 O O . ILE A 1 82 ? -20.247 9.027 16.484 1.00 66.00 82 ILE A O 1
ATOM 659 N N . GLY A 1 83 ? -20.052 9.892 14.431 1.00 73.25 83 GLY A N 1
ATOM 660 C CA . GLY A 1 83 ? -19.100 10.943 14.809 1.00 73.25 83 GLY A CA 1
ATOM 661 C C . GLY A 1 83 ? -18.483 11.640 13.596 1.00 73.25 83 GLY A C 1
ATOM 662 O O . GLY A 1 83 ? -18.656 11.183 12.464 1.00 73.25 83 GLY A O 1
ATOM 663 N N . LYS A 1 84 ? -17.755 12.740 13.824 1.00 75.75 84 LYS A N 1
ATOM 664 C CA . LYS A 1 84 ? -17.045 13.461 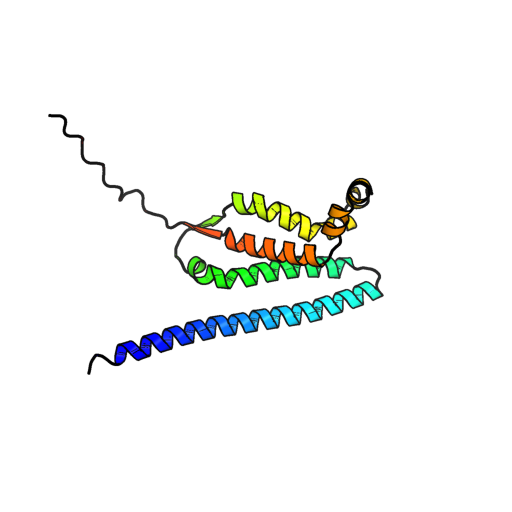12.754 1.00 75.75 84 LYS A CA 1
ATOM 665 C C . LYS A 1 84 ? -15.748 12.736 12.408 1.00 75.75 84 LYS A C 1
ATOM 667 O O . LYS A 1 84 ? -14.976 12.381 13.300 1.00 75.75 84 LYS A O 1
ATOM 672 N N . TRP A 1 85 ? -15.510 12.542 11.115 1.00 78.69 85 TRP A N 1
ATOM 673 C CA . TRP A 1 85 ? -14.239 12.037 10.609 1.00 78.69 85 TRP A CA 1
ATOM 674 C C . TRP A 1 85 ? -13.136 13.062 10.871 1.00 78.69 85 TRP A C 1
ATOM 676 O O . TRP A 1 85 ? -13.237 14.215 10.460 1.00 78.69 85 TRP A O 1
ATOM 686 N N . THR A 1 86 ? -12.089 12.638 11.566 1.00 80.44 86 THR A N 1
ATOM 687 C CA . THR A 1 86 ? -10.879 13.419 11.816 1.00 80.44 86 THR A CA 1
ATOM 688 C C . THR A 1 86 ? -9.680 12.637 11.310 1.00 80.44 86 THR A C 1
ATOM 690 O O . THR A 1 86 ? -9.493 11.479 11.689 1.00 80.44 86 THR A O 1
ATOM 693 N N . VAL A 1 87 ? -8.875 13.273 10.466 1.00 83.56 87 VAL A N 1
ATOM 694 C CA . VAL A 1 87 ? -7.639 12.698 9.931 1.00 83.56 87 VAL A CA 1
ATOM 695 C C . VAL A 1 87 ? -6.485 13.091 10.843 1.00 83.56 87 VAL A C 1
ATOM 697 O O . VAL A 1 87 ? -6.300 14.269 11.151 1.00 83.56 87 VAL A O 1
ATOM 700 N N . ASP A 1 88 ? -5.706 12.104 11.273 1.00 85.44 88 ASP A N 1
ATOM 701 C CA . ASP A 1 88 ? -4.433 12.337 11.950 1.00 85.44 88 ASP A CA 1
ATOM 702 C C . ASP A 1 88 ? -3.359 12.704 10.914 1.00 85.44 88 ASP A C 1
ATOM 704 O O . ASP A 1 88 ? -2.623 11.852 10.404 1.00 85.44 88 ASP A O 1
ATOM 708 N N . TRP A 1 89 ? -3.310 13.993 10.573 1.00 84.12 89 TRP A N 1
ATOM 709 C CA . TRP A 1 89 ? -2.356 14.549 9.609 1.00 84.12 89 TRP A CA 1
ATOM 710 C C 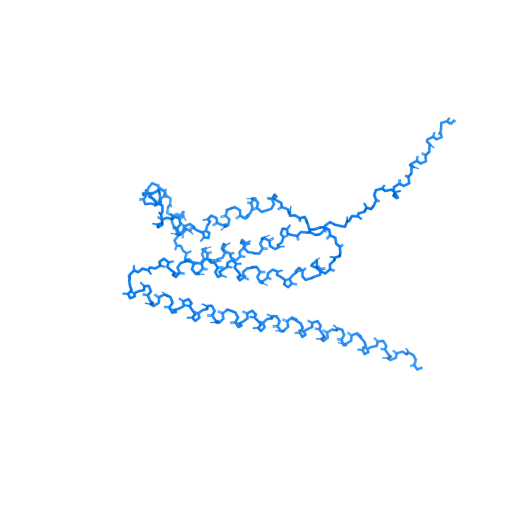. TRP A 1 89 ? -0.903 14.287 10.000 1.00 84.12 89 TRP A C 1
ATOM 712 O O . TRP A 1 89 ? -0.058 14.125 9.122 1.00 84.12 89 TRP A O 1
ATOM 722 N N . MET A 1 90 ? -0.609 14.194 11.300 1.00 86.38 90 MET A N 1
ATOM 723 C CA . MET A 1 90 ? 0.748 13.969 11.783 1.00 86.38 90 MET A CA 1
ATOM 724 C C . MET A 1 90 ? 1.226 12.557 11.439 1.00 86.38 90 MET A C 1
ATOM 726 O O . MET A 1 90 ? 2.334 12.400 10.936 1.00 86.38 90 MET A O 1
ATOM 730 N N . LYS A 1 91 ? 0.374 11.535 11.592 1.00 83.94 91 LYS A N 1
ATOM 731 C CA . LYS A 1 91 ? 0.690 10.166 11.138 1.00 83.94 91 LYS A CA 1
ATOM 732 C C . LYS A 1 91 ? 0.809 10.063 9.620 1.00 83.94 91 LYS A C 1
ATOM 734 O O . LYS A 1 91 ? 1.692 9.366 9.119 1.00 83.94 91 LYS A O 1
ATOM 739 N N . LEU A 1 92 ? -0.070 10.753 8.894 1.00 87.88 92 LEU A N 1
ATOM 740 C CA . LEU A 1 92 ? -0.088 10.720 7.433 1.00 87.88 92 LEU A CA 1
ATOM 741 C C . LEU A 1 92 ? 1.165 11.390 6.848 1.00 87.88 92 LEU A C 1
ATOM 743 O O . LEU A 1 92 ? 1.767 10.850 5.929 1.00 87.88 92 LEU A O 1
ATOM 747 N N . LEU A 1 93 ? 1.632 12.497 7.427 1.00 88.81 93 LEU A N 1
ATOM 748 C CA . LEU A 1 93 ? 2.877 13.141 7.003 1.00 88.81 93 LEU A CA 1
ATOM 749 C C . LEU A 1 93 ? 4.123 12.395 7.492 1.00 88.81 93 LEU A C 1
ATOM 751 O O . LEU A 1 93 ? 5.022 12.148 6.698 1.00 88.81 93 LEU A O 1
ATOM 755 N N . ALA A 1 94 ? 4.183 11.987 8.761 1.00 88.25 94 ALA A N 1
ATOM 756 C CA . ALA A 1 94 ? 5.390 11.369 9.312 1.00 88.25 94 ALA A CA 1
ATOM 757 C C . ALA A 1 94 ? 5.683 9.984 8.716 1.00 88.25 94 ALA A C 1
ATOM 759 O O . ALA A 1 94 ? 6.842 9.644 8.502 1.00 88.25 94 ALA A O 1
ATOM 760 N N . ILE A 1 95 ? 4.646 9.183 8.444 1.00 87.50 95 ILE A N 1
ATOM 761 C CA . ILE A 1 95 ? 4.802 7.797 7.972 1.00 87.50 95 ILE A CA 1
ATOM 762 C C . ILE A 1 95 ? 4.278 7.630 6.542 1.00 87.50 95 ILE A C 1
ATOM 764 O O . ILE A 1 95 ? 4.856 6.890 5.744 1.00 87.50 95 ILE A O 1
ATOM 768 N N . GLY A 1 96 ? 3.206 8.335 6.180 1.00 86.44 96 GLY A N 1
ATOM 769 C CA . GLY A 1 96 ? 2.651 8.259 4.831 1.00 86.44 96 GLY A CA 1
ATOM 770 C C . GLY A 1 96 ? 3.562 8.896 3.779 1.00 86.44 96 GLY A C 1
ATOM 771 O O . GLY A 1 96 ? 3.753 8.310 2.721 1.00 86.44 96 GLY A O 1
ATOM 772 N N . LEU A 1 97 ? 4.194 10.036 4.081 1.00 88.44 97 LEU A N 1
ATOM 773 C CA . LEU A 1 97 ? 5.107 10.707 3.149 1.00 88.44 97 LEU A CA 1
ATOM 774 C C . LEU A 1 97 ? 6.340 9.856 2.768 1.00 88.44 97 LEU A C 1
ATOM 776 O O . LEU A 1 97 ? 6.593 9.697 1.573 1.00 88.44 97 LEU A O 1
ATOM 780 N N . PRO A 1 98 ? 7.096 9.250 3.708 1.00 88.12 98 PRO A N 1
ATOM 781 C CA . PRO A 1 98 ? 8.219 8.395 3.322 1.00 88.12 98 PRO A CA 1
ATOM 782 C C . PRO A 1 98 ? 7.762 7.127 2.588 1.00 88.12 98 PRO A C 1
ATOM 784 O O . PRO A 1 98 ? 8.413 6.700 1.638 1.00 88.12 98 PRO A O 1
ATOM 787 N N . THR A 1 99 ? 6.624 6.535 2.965 1.00 89.38 99 THR A N 1
ATOM 788 C CA . THR A 1 99 ? 6.131 5.308 2.314 1.00 89.38 99 THR A CA 1
ATOM 789 C C . THR A 1 99 ? 5.618 5.554 0.893 1.00 89.38 99 THR A C 1
ATOM 791 O O . THR A 1 99 ? 5.906 4.749 0.008 1.00 89.38 99 THR A O 1
ATOM 794 N N . ILE A 1 100 ? 4.942 6.678 0.626 1.00 88.44 100 ILE A N 1
ATOM 795 C CA . ILE A 1 100 ? 4.495 7.020 -0.734 1.00 88.44 100 ILE A CA 1
ATOM 796 C C . ILE A 1 100 ? 5.665 7.400 -1.646 1.00 88.44 100 ILE A C 1
ATOM 798 O O . ILE A 1 100 ? 5.671 7.021 -2.817 1.00 88.44 100 ILE A O 1
ATOM 802 N N . LEU A 1 101 ? 6.686 8.077 -1.107 1.00 86.25 101 LEU A N 1
ATOM 803 C CA . LEU A 1 101 ? 7.919 8.377 -1.838 1.00 86.25 101 LEU A CA 1
ATOM 804 C C . LEU A 1 101 ? 8.638 7.093 -2.261 1.00 86.25 101 LEU A C 1
ATOM 806 O O . LEU A 1 101 ? 9.050 6.983 -3.412 1.00 86.25 101 LEU A O 1
ATOM 810 N N . LEU A 1 102 ? 8.734 6.099 -1.372 1.00 86.19 102 LEU A N 1
ATOM 811 C CA . LEU A 1 102 ? 9.313 4.796 -1.707 1.00 86.19 102 LEU A CA 1
ATOM 812 C C . LEU A 1 102 ? 8.469 4.036 -2.737 1.00 86.19 102 LEU A C 1
ATOM 814 O O . LEU A 1 102 ? 9.025 3.480 -3.683 1.00 86.19 102 LEU A O 1
ATOM 818 N N . ASN A 1 103 ? 7.141 4.053 -2.614 1.00 87.31 103 ASN A N 1
ATOM 819 C CA . ASN A 1 103 ? 6.259 3.350 -3.546 1.00 87.31 103 ASN A CA 1
ATOM 820 C C . ASN A 1 103 ? 6.270 3.954 -4.963 1.00 87.31 103 ASN A C 1
ATOM 822 O O . ASN A 1 103 ? 6.154 3.231 -5.954 1.00 87.31 103 ASN A O 1
ATOM 826 N N . LEU A 1 104 ? 6.409 5.275 -5.067 1.00 85.44 104 LEU A N 1
ATOM 827 C CA . LEU A 1 104 ? 6.464 5.979 -6.347 1.00 85.44 104 LEU A CA 1
ATOM 828 C C . LEU A 1 104 ? 7.896 6.177 -6.860 1.00 85.44 104 LEU A C 1
ATOM 830 O O . LEU A 1 104 ? 8.062 6.635 -7.988 1.00 85.44 104 LEU A O 1
ATOM 834 N N . SER A 1 105 ? 8.918 5.829 -6.075 1.00 82.31 105 SER A N 1
ATOM 835 C CA . SER A 1 105 ? 10.334 6.091 -6.376 1.00 82.31 105 SER A CA 1
ATOM 836 C C . SER A 1 105 ? 10.724 5.689 -7.800 1.00 82.31 105 SER A C 1
ATOM 838 O O . SER A 1 105 ? 11.227 6.515 -8.559 1.00 82.31 105 SER A O 1
ATOM 840 N N . LEU A 1 106 ? 10.397 4.463 -8.211 1.00 77.50 106 LEU A N 1
ATOM 841 C CA . LEU A 1 106 ? 10.730 3.942 -9.536 1.00 77.50 106 LEU A CA 1
ATOM 842 C C . LEU A 1 106 ? 10.004 4.684 -10.671 1.00 77.50 106 LEU A C 1
ATOM 844 O O . LEU A 1 106 ? 10.580 4.915 -11.731 1.00 77.50 106 LEU A O 1
ATOM 848 N N . ILE A 1 107 ? 8.761 5.119 -10.441 1.00 80.38 107 ILE A N 1
ATOM 849 C CA . ILE A 1 107 ? 7.995 5.922 -11.405 1.00 80.38 107 ILE A CA 1
ATOM 850 C C . ILE A 1 107 ? 8.602 7.323 -11.513 1.00 80.38 107 ILE A C 1
ATOM 852 O O . ILE A 1 107 ? 8.825 7.800 -12.624 1.00 80.38 107 ILE A O 1
ATOM 856 N N . LEU A 1 108 ? 8.925 7.959 -10.380 1.00 78.44 108 LEU A N 1
ATOM 857 C CA . LEU A 1 108 ? 9.568 9.274 -10.354 1.00 78.44 108 LEU A CA 1
ATOM 858 C C . LEU A 1 108 ? 10.916 9.249 -11.079 1.00 78.44 108 LEU A C 1
ATOM 860 O O . LEU A 1 108 ? 11.215 10.191 -11.814 1.00 78.44 108 LEU A O 1
ATOM 864 N N . ILE A 1 109 ? 11.699 8.179 -10.916 1.00 75.81 109 ILE A N 1
ATOM 865 C CA . ILE A 1 109 ? 13.008 8.029 -11.564 1.00 75.81 109 ILE A CA 1
ATOM 866 C C . ILE A 1 109 ? 12.877 7.973 -13.088 1.00 75.81 109 ILE A C 1
ATOM 868 O O . ILE A 1 109 ? 13.649 8.607 -13.805 1.00 75.81 109 ILE A O 1
ATOM 872 N N . ILE A 1 110 ? 11.885 7.231 -13.586 1.00 73.81 110 ILE A N 1
ATOM 873 C CA . ILE A 1 110 ? 11.669 7.046 -15.024 1.00 73.81 110 ILE A CA 1
ATOM 874 C C . ILE A 1 110 ? 11.084 8.311 -15.670 1.00 73.81 110 ILE A C 1
ATOM 876 O O . ILE A 1 110 ? 11.503 8.683 -16.769 1.00 73.81 110 ILE A O 1
ATOM 880 N N . LEU A 1 111 ? 10.130 8.974 -15.003 1.00 75.69 111 LEU A N 1
ATOM 881 C CA . LEU A 1 111 ? 9.406 10.129 -15.549 1.00 75.69 111 LEU A CA 1
ATOM 882 C C . LEU A 1 111 ? 10.178 11.450 -15.427 1.00 75.69 111 LEU A C 1
ATOM 884 O O . LEU A 1 111 ? 9.978 12.348 -16.243 1.00 75.69 111 LEU A O 1
ATOM 888 N N . THR A 1 112 ? 11.049 11.587 -14.423 1.00 74.00 112 THR A N 1
ATOM 889 C CA . THR A 1 112 ? 11.690 12.870 -14.097 1.00 74.00 112 THR A CA 1
ATOM 890 C C . THR A 1 112 ? 13.144 12.896 -14.575 1.00 74.00 112 THR A C 1
ATOM 892 O O . THR A 1 112 ? 13.909 11.988 -14.246 1.00 74.00 112 THR A O 1
ATOM 895 N N . PRO A 1 113 ? 13.603 13.957 -15.266 1.00 64.50 113 PRO A N 1
ATOM 896 C CA . PRO A 1 113 ? 15.010 14.088 -15.662 1.00 64.50 113 PRO A CA 1
ATOM 897 C C . PRO A 1 113 ? 15.984 14.098 -14.468 1.00 64.50 113 PRO A C 1
ATOM 899 O O . PRO A 1 113 ? 17.106 13.617 -14.592 1.00 64.50 113 PRO A O 1
ATOM 902 N N . ILE A 1 114 ? 15.534 14.555 -13.293 1.00 60.66 114 ILE A N 1
ATOM 903 C CA . ILE A 1 114 ? 16.289 14.540 -12.025 1.00 60.66 114 ILE A CA 1
ATOM 904 C C . ILE A 1 114 ? 16.540 13.106 -11.524 1.00 60.66 114 ILE A C 1
ATOM 906 O O . ILE A 1 114 ? 17.557 12.838 -10.899 1.00 60.66 114 ILE A O 1
ATOM 910 N N . GLY A 1 115 ? 15.655 12.158 -11.836 1.00 57.16 115 GLY A N 1
ATOM 911 C CA . GLY A 1 115 ? 15.837 10.748 -11.490 1.00 57.16 115 GLY A CA 1
ATOM 912 C C . GLY A 1 115 ? 16.904 10.044 -12.327 1.00 57.16 115 GLY A C 1
ATOM 913 O O . GLY A 1 115 ? 17.529 9.093 -11.870 1.00 57.16 115 GLY A O 1
ATOM 914 N N . LYS A 1 116 ? 17.159 10.549 -13.540 1.00 58.38 116 LYS A N 1
ATOM 915 C CA . LYS A 1 116 ? 18.259 10.099 -14.406 1.00 58.38 116 LYS A CA 1
ATOM 916 C C . LYS A 1 116 ? 19.609 10.690 -14.000 1.00 58.38 116 LYS A C 1
ATOM 918 O O . LYS A 1 116 ? 20.641 10.261 -14.519 1.00 58.38 116 LYS A O 1
ATOM 923 N N . LEU A 1 117 ? 19.623 11.671 -13.094 1.00 58.53 117 LEU A N 1
ATOM 924 C CA . LEU A 1 117 ? 20.855 12.185 -12.516 1.00 58.53 117 LEU A CA 1
ATOM 925 C C . LEU A 1 117 ? 21.458 11.072 -11.646 1.00 58.53 117 LEU A C 1
ATOM 927 O O . LEU A 1 117 ? 21.006 10.814 -10.533 1.00 58.53 117 LEU A O 1
ATOM 931 N N . LYS A 1 118 ? 22.522 10.436 -12.152 1.00 56.19 118 LYS A N 1
ATOM 932 C CA . LYS A 1 118 ? 23.312 9.384 -11.478 1.00 56.19 118 LYS A CA 1
ATOM 933 C C . LYS A 1 118 ? 23.802 9.741 -10.063 1.00 56.19 118 LYS A C 1
ATOM 935 O O . LYS A 1 118 ? 24.340 8.877 -9.382 1.00 56.19 118 LYS A O 1
ATOM 940 N N . TYR A 1 119 ? 23.634 10.984 -9.617 1.00 51.62 119 TYR A N 1
ATOM 941 C CA . TYR A 1 119 ? 24.094 11.486 -8.325 1.00 51.62 119 TYR A CA 1
ATOM 942 C C . TYR A 1 119 ? 23.516 10.725 -7.126 1.00 51.62 119 TYR A C 1
ATOM 944 O O . TYR A 1 119 ? 24.255 10.468 -6.180 1.00 51.62 119 TYR A O 1
ATOM 952 N N . PHE A 1 120 ? 22.240 10.325 -7.163 1.00 53.94 120 PHE A N 1
ATOM 953 C CA . PHE A 1 120 ? 21.623 9.596 -6.043 1.00 53.94 120 PHE A CA 1
ATOM 954 C C . PHE A 1 120 ? 22.025 8.113 -6.010 1.00 53.94 120 PHE A C 1
ATOM 956 O O . PHE A 1 120 ? 22.210 7.539 -4.941 1.00 53.94 120 PHE A O 1
ATOM 963 N N . THR A 1 121 ? 22.192 7.511 -7.187 1.00 54.59 121 THR A N 1
ATOM 964 C CA . THR A 1 121 ? 22.517 6.091 -7.379 1.00 54.59 121 THR A CA 1
ATOM 965 C C . THR A 1 121 ? 23.998 5.795 -7.123 1.00 54.59 121 THR A C 1
ATOM 967 O O . THR A 1 121 ? 24.336 4.781 -6.529 1.00 54.59 121 THR A O 1
ATOM 970 N N . TYR A 1 122 ? 24.899 6.700 -7.517 1.00 57.53 122 TYR A N 1
ATOM 971 C CA . TYR A 1 122 ? 26.344 6.460 -7.461 1.00 57.53 122 TYR A CA 1
ATOM 972 C C . TYR A 1 122 ? 26.931 6.504 -6.040 1.00 57.53 122 TYR A C 1
ATOM 974 O O . TYR A 1 122 ? 27.901 5.811 -5.753 1.00 57.53 122 TYR A O 1
ATOM 982 N N . TYR A 1 123 ? 26.357 7.313 -5.144 1.00 58.38 123 TYR A N 1
ATOM 983 C CA . TYR A 1 123 ? 26.930 7.545 -3.813 1.00 58.38 123 TYR A CA 1
ATOM 984 C C . TYR A 1 123 ? 26.423 6.595 -2.724 1.00 58.38 123 TYR A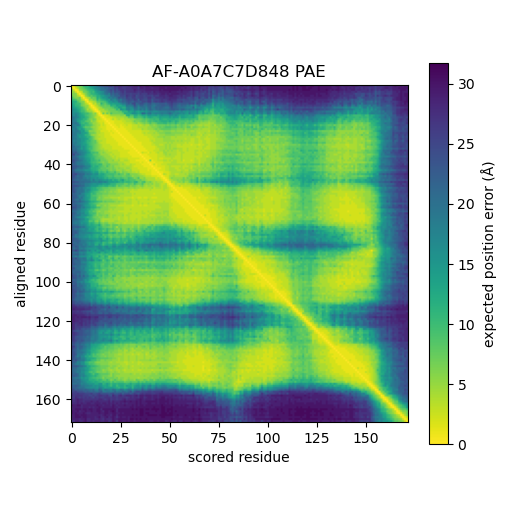 C 1
ATOM 986 O O . TYR A 1 123 ? 27.066 6.493 -1.679 1.00 58.38 123 TYR A O 1
ATOM 994 N N . ASN A 1 124 ? 25.290 5.908 -2.921 1.00 65.19 124 ASN A N 1
ATOM 995 C CA . ASN A 1 124 ? 24.749 5.022 -1.894 1.00 65.19 124 ASN A CA 1
ATOM 996 C C . ASN A 1 124 ? 24.042 3.779 -2.479 1.00 65.19 124 ASN A C 1
ATOM 998 O O . ASN A 1 124 ? 22.845 3.838 -2.779 1.00 65.19 124 ASN A O 1
ATOM 1002 N N . PRO A 1 125 ? 24.736 2.628 -2.569 1.00 68.38 125 PRO A N 1
ATOM 1003 C CA . PRO A 1 125 ? 24.167 1.401 -3.129 1.00 68.38 125 PRO A CA 1
ATOM 1004 C C . PRO A 1 125 ? 22.980 0.864 -2.314 1.00 68.38 125 PRO A C 1
ATOM 1006 O O . PRO A 1 125 ? 22.113 0.188 -2.864 1.00 68.38 125 PRO A O 1
ATOM 1009 N N . PHE A 1 126 ? 22.870 1.196 -1.021 1.00 68.31 126 PHE A N 1
ATOM 1010 C CA . PHE A 1 126 ? 21.695 0.821 -0.226 1.00 68.31 126 PHE A CA 1
ATOM 1011 C C . PHE A 1 126 ? 20.430 1.543 -0.690 1.00 68.31 126 PHE A C 1
ATOM 1013 O O . PHE A 1 126 ? 19.362 0.935 -0.741 1.00 68.31 126 PHE A O 1
ATOM 1020 N N . ILE A 1 127 ? 20.542 2.826 -1.045 1.00 70.38 127 ILE A N 1
ATOM 1021 C CA . ILE A 1 127 ? 19.398 3.599 -1.535 1.00 70.38 127 ILE A CA 1
ATOM 1022 C C . ILE A 1 127 ? 18.979 3.083 -2.910 1.00 70.38 127 ILE A C 1
ATOM 1024 O O . ILE A 1 127 ? 17.786 2.923 -3.145 1.00 70.38 127 ILE A O 1
ATOM 1028 N N . GLU A 1 128 ? 19.935 2.741 -3.777 1.00 71.69 128 GLU A N 1
ATOM 1029 C CA . GLU A 1 128 ? 19.649 2.129 -5.077 1.00 71.69 128 GLU A CA 1
ATOM 1030 C C . GLU A 1 128 ? 18.865 0.817 -4.942 1.00 71.69 128 GLU A C 1
ATOM 1032 O O . GLU A 1 128 ? 17.835 0.644 -5.595 1.00 71.69 128 GLU A O 1
ATOM 1037 N N . VAL A 1 129 ? 19.294 -0.086 -4.056 1.00 70.25 129 VAL A N 1
ATOM 1038 C CA . VAL A 1 129 ? 18.578 -1.348 -3.814 1.00 70.25 129 VAL A CA 1
ATOM 1039 C C . VAL A 1 129 ? 17.172 -1.082 -3.271 1.00 70.25 129 VAL A C 1
ATOM 1041 O O . VAL A 1 129 ? 16.210 -1.705 -3.716 1.00 70.25 129 VAL A O 1
ATOM 1044 N N . MET A 1 130 ? 17.011 -0.113 -2.365 1.00 70.38 130 MET A N 1
ATOM 1045 C CA . MET A 1 130 ? 15.699 0.234 -1.808 1.00 70.38 130 MET A CA 1
ATOM 1046 C C . MET A 1 130 ? 14.722 0.818 -2.839 1.00 70.38 130 MET A C 1
ATOM 1048 O O . MET A 1 130 ? 13.528 0.537 -2.756 1.00 70.38 130 MET A O 1
ATOM 1052 N N . ILE A 1 131 ? 15.195 1.618 -3.798 1.00 71.81 131 ILE A N 1
ATOM 1053 C CA . ILE A 1 131 ? 14.335 2.277 -4.801 1.00 71.81 131 ILE A CA 1
ATOM 1054 C C . ILE A 1 131 ? 14.091 1.426 -6.055 1.00 71.81 131 ILE A C 1
ATOM 1056 O O . ILE A 1 131 ? 13.171 1.714 -6.818 1.00 71.81 131 ILE A O 1
ATOM 1060 N N . THR A 1 132 ? 14.897 0.385 -6.286 1.00 71.94 132 THR A N 1
ATOM 1061 C CA . THR A 1 132 ? 14.756 -0.510 -7.449 1.00 71.94 132 THR A CA 1
ATOM 1062 C C . THR A 1 13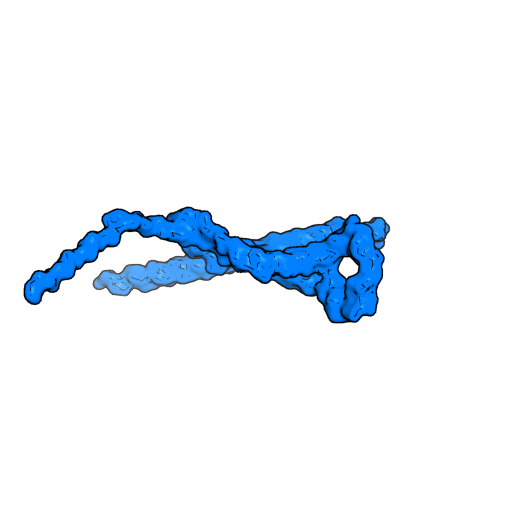2 ? 14.116 -1.855 -7.113 1.00 71.94 132 THR A C 1
ATOM 1064 O O . THR A 1 132 ? 13.539 -2.489 -8.001 1.00 71.94 132 THR A O 1
ATOM 1067 N N . ASP A 1 133 ? 14.147 -2.296 -5.850 1.00 81.75 133 ASP A N 1
ATOM 1068 C CA . ASP A 1 133 ? 13.529 -3.563 -5.468 1.00 81.75 133 ASP A CA 1
ATOM 1069 C C . ASP A 1 133 ? 11.992 -3.468 -5.476 1.00 81.75 133 ASP A C 1
ATOM 1071 O O . ASP A 1 133 ? 11.346 -2.795 -4.665 1.00 81.75 133 ASP A O 1
ATOM 1075 N N . SER A 1 134 ? 11.390 -4.243 -6.378 1.00 80.38 134 SER A N 1
ATOM 1076 C CA . SER A 1 134 ? 9.941 -4.435 -6.495 1.00 80.38 134 SER A CA 1
ATOM 1077 C C . SER A 1 134 ? 9.237 -4.797 -5.178 1.00 80.38 134 SER A C 1
ATOM 1079 O O . SER A 1 134 ? 8.080 -4.422 -4.972 1.00 80.38 134 SER A O 1
ATOM 1081 N N . ARG A 1 135 ? 9.913 -5.502 -4.264 1.00 84.94 135 ARG A N 1
ATOM 1082 C CA . ARG A 1 135 ? 9.384 -5.901 -2.954 1.00 84.94 135 ARG A CA 1
ATOM 1083 C C . ARG A 1 135 ? 9.236 -4.699 -2.037 1.00 84.94 135 ARG A C 1
ATOM 1085 O O . ARG A 1 135 ? 8.205 -4.565 -1.383 1.00 84.94 135 ARG A O 1
ATOM 1092 N N . VAL A 1 136 ? 10.231 -3.812 -2.022 1.00 85.00 136 VAL A N 1
ATOM 1093 C CA . VAL A 1 136 ? 10.217 -2.583 -1.216 1.00 85.00 136 VAL A CA 1
ATOM 1094 C C . VAL A 1 136 ? 9.110 -1.654 -1.705 1.00 85.00 136 VAL A C 1
ATOM 1096 O O . VAL A 1 136 ? 8.333 -1.140 -0.900 1.00 85.00 136 VAL A O 1
ATOM 1099 N N . ILE A 1 137 ? 8.955 -1.520 -3.024 1.00 85.56 137 ILE A N 1
ATOM 1100 C CA . ILE A 1 137 ? 7.865 -0.753 -3.641 1.00 85.56 137 ILE A CA 1
ATOM 1101 C C . ILE A 1 137 ? 6.500 -1.336 -3.251 1.00 85.56 137 ILE A C 1
ATOM 1103 O O . ILE A 1 137 ? 5.610 -0.606 -2.816 1.00 85.56 137 ILE A O 1
ATOM 1107 N N . THR A 1 138 ? 6.338 -2.657 -3.343 1.00 87.62 138 THR A N 1
ATOM 1108 C CA . THR A 1 138 ? 5.076 -3.332 -2.999 1.00 87.62 138 THR A CA 1
ATOM 1109 C C . THR A 1 138 ? 4.731 -3.143 -1.518 1.00 87.62 138 THR A C 1
ATOM 1111 O O . THR A 1 138 ? 3.631 -2.705 -1.185 1.00 87.62 138 THR A O 1
ATOM 1114 N N . LEU A 1 139 ? 5.679 -3.410 -0.614 1.00 89.62 139 LEU A N 1
ATOM 1115 C CA . LEU A 1 139 ? 5.471 -3.294 0.833 1.00 89.62 139 LEU A CA 1
ATOM 1116 C C . LEU A 1 139 ? 5.210 -1.850 1.270 1.00 89.62 139 LEU A C 1
ATOM 1118 O O . LEU A 1 139 ? 4.304 -1.610 2.064 1.00 89.62 139 LEU A O 1
ATOM 1122 N N . SER A 1 140 ? 5.955 -0.885 0.729 1.00 90.12 140 SER A N 1
ATOM 1123 C CA . SER A 1 140 ? 5.738 0.537 1.022 1.00 90.12 140 SER A CA 1
ATOM 1124 C C . SER A 1 140 ? 4.364 1.017 0.550 1.00 90.12 140 SER A C 1
ATOM 1126 O O . SER A 1 140 ? 3.696 1.742 1.284 1.00 90.12 140 SER A O 1
ATOM 1128 N N . GLY A 1 141 ? 3.886 0.541 -0.604 1.00 89.31 141 GLY A N 1
ATOM 1129 C CA . GLY A 1 141 ? 2.527 0.810 -1.082 1.00 89.31 141 GLY A CA 1
ATOM 1130 C C . GLY A 1 141 ? 1.457 0.243 -0.155 1.00 89.31 141 GLY A C 1
ATOM 1131 O O . GLY A 1 141 ? 0.524 0.952 0.220 1.00 89.31 141 GLY A O 1
ATOM 1132 N N . VAL A 1 142 ? 1.623 -1.011 0.275 1.00 92.19 142 VAL A N 1
ATOM 1133 C CA . VAL A 1 142 ? 0.711 -1.655 1.233 1.00 92.19 142 VAL A CA 1
ATOM 1134 C C . VAL A 1 142 ? 0.694 -0.901 2.564 1.00 92.19 142 VAL A C 1
ATOM 1136 O O . VAL A 1 142 ? -0.383 -0.626 3.093 1.00 92.19 142 VAL A O 1
ATOM 1139 N N . PHE A 1 143 ? 1.860 -0.511 3.090 1.00 91.06 143 PHE A N 1
ATOM 1140 C CA . PHE A 1 143 ? 1.943 0.277 4.320 1.00 91.06 143 PHE A CA 1
ATOM 1141 C C . PHE A 1 143 ? 1.294 1.646 4.174 1.00 91.06 143 PHE A C 1
ATOM 1143 O O . PHE A 1 143 ? 0.525 2.037 5.050 1.00 91.06 143 PHE A O 1
ATOM 1150 N N . PHE A 1 144 ? 1.533 2.349 3.067 1.00 92.69 144 PHE A N 1
ATOM 1151 C CA . PHE A 1 144 ? 0.896 3.633 2.803 1.00 92.69 144 PHE A CA 1
ATOM 1152 C C . PHE A 1 144 ? -0.631 3.505 2.780 1.00 92.69 144 PHE A C 1
ATOM 1154 O O . PHE A 1 144 ? -1.328 4.212 3.511 1.00 92.69 144 PHE A O 1
ATOM 1161 N N . GLY A 1 145 ? -1.154 2.544 2.011 1.00 89.25 145 GLY A N 1
ATOM 1162 C CA . GLY A 1 145 ? -2.587 2.266 1.947 1.00 89.25 145 GLY A CA 1
ATOM 1163 C C . GLY A 1 145 ? -3.185 1.925 3.314 1.00 89.25 145 GLY A C 1
ATOM 1164 O O . GLY A 1 145 ? -4.258 2.415 3.674 1.00 89.25 145 GLY A O 1
ATOM 1165 N N . TYR A 1 146 ? -2.453 1.152 4.118 1.00 90.06 146 TYR A N 1
ATOM 1166 C CA . TYR A 1 146 ? -2.859 0.820 5.479 1.00 90.06 146 TYR A CA 1
ATOM 1167 C C . TYR A 1 146 ? -2.893 2.050 6.401 1.00 90.06 146 TYR A C 1
ATOM 1169 O O . TYR A 1 146 ? -3.843 2.237 7.167 1.00 90.06 146 TYR A O 1
ATOM 1177 N N . ILE A 1 147 ? -1.882 2.919 6.318 1.00 89.75 147 ILE A N 1
ATOM 1178 C CA . ILE A 1 147 ? -1.761 4.130 7.141 1.00 89.75 147 ILE A CA 1
ATOM 1179 C C . ILE A 1 147 ? -2.862 5.136 6.819 1.00 89.75 147 ILE A C 1
ATOM 1181 O O . ILE A 1 147 ? -3.401 5.722 7.757 1.00 89.75 147 ILE A O 1
ATOM 1185 N N . ILE A 1 148 ? -3.244 5.306 5.545 1.00 88.69 148 ILE A N 1
ATOM 1186 C CA . ILE A 1 148 ? -4.372 6.172 5.154 1.00 88.69 148 ILE A CA 1
ATOM 1187 C C . ILE A 1 148 ? -5.604 5.808 5.980 1.00 88.69 148 ILE A C 1
ATOM 1189 O O . ILE A 1 148 ? -6.146 6.655 6.692 1.00 88.69 148 ILE A O 1
ATOM 1193 N N . ILE A 1 149 ? -6.000 4.535 5.948 1.00 87.56 149 ILE A N 1
ATOM 1194 C CA . ILE A 1 149 ? -7.174 4.057 6.678 1.00 87.56 149 ILE A CA 1
ATOM 1195 C C . ILE A 1 149 ? -6.958 4.109 8.189 1.00 87.56 149 ILE A C 1
ATOM 1197 O O . ILE A 1 149 ? -7.873 4.451 8.932 1.00 87.56 149 ILE A O 1
ATOM 1201 N N . SER A 1 150 ? -5.749 3.820 8.668 1.00 84.38 150 SER A N 1
ATOM 1202 C CA . SER A 1 150 ? -5.445 3.882 10.097 1.00 84.38 150 SER A CA 1
ATOM 1203 C C . SER A 1 150 ? -5.388 5.310 10.660 1.00 84.38 150 SER A C 1
ATOM 1205 O O . SER A 1 150 ? -5.512 5.482 11.873 1.00 84.38 150 SER A O 1
ATOM 1207 N N . SER A 1 151 ? -5.167 6.328 9.827 1.00 84.31 151 SER A N 1
ATOM 1208 C CA . SER A 1 151 ? -5.174 7.740 10.233 1.00 84.31 151 SER A CA 1
ATOM 1209 C C . SER A 1 151 ? -6.591 8.288 10.427 1.00 84.31 151 SER A C 1
ATOM 1211 O O . SER A 1 151 ? -6.773 9.295 11.116 1.00 84.31 151 SER A O 1
ATOM 1213 N N . LEU A 1 152 ? -7.591 7.618 9.843 1.00 83.31 152 LEU A N 1
ATOM 1214 C CA . LEU A 1 152 ? -8.994 7.994 9.934 1.00 83.31 152 LEU A CA 1
ATOM 1215 C C . LEU A 1 152 ? -9.540 7.590 11.301 1.00 83.31 152 LEU A C 1
ATOM 1217 O O . LEU A 1 152 ? -9.756 6.414 11.588 1.00 83.31 152 LEU A O 1
ATOM 1221 N N . ASN A 1 153 ?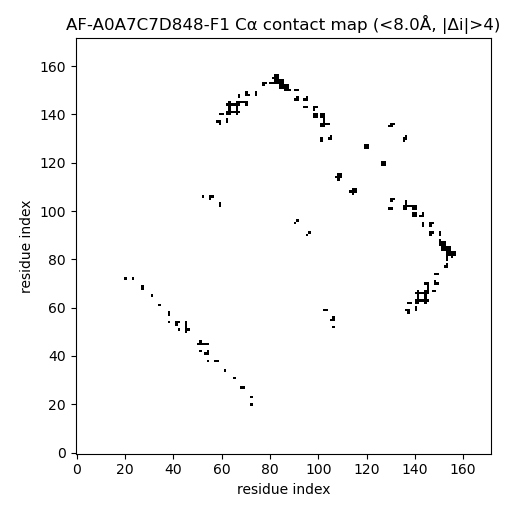 -9.808 8.587 12.136 1.00 78.56 153 ASN A N 1
ATOM 1222 C CA . ASN A 1 153 ? -10.470 8.402 13.419 1.00 78.56 153 ASN A CA 1
ATOM 1223 C C . ASN A 1 153 ? -11.819 9.119 13.416 1.00 78.56 153 ASN A C 1
ATOM 1225 O O . ASN A 1 153 ? -12.002 10.113 12.715 1.00 78.56 153 ASN A O 1
ATOM 1229 N N . LYS A 1 154 ? -12.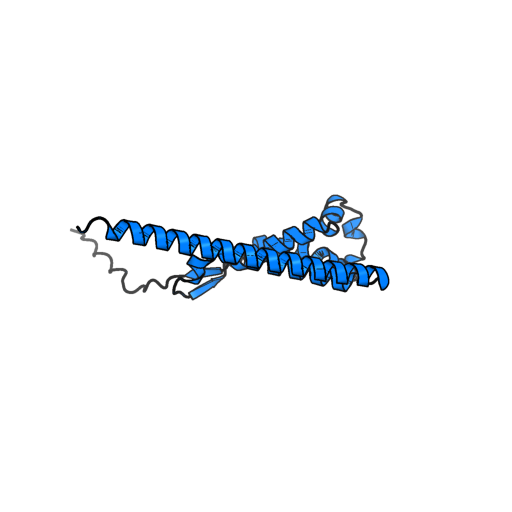771 8.643 14.222 1.00 75.19 154 LYS A N 1
ATOM 1230 C CA . LYS A 1 154 ? -14.007 9.384 14.499 1.00 75.19 154 LYS A CA 1
ATOM 1231 C C . LYS A 1 154 ? -13.905 10.049 15.862 1.00 75.19 154 LYS A C 1
ATOM 1233 O O . LYS A 1 154 ? -13.800 9.349 16.868 1.00 75.19 154 LYS A O 1
ATOM 1238 N N . ARG A 1 155 ? -13.976 11.383 15.911 1.00 69.94 155 ARG A N 1
ATOM 1239 C CA . ARG A 1 155 ? -14.201 12.091 17.178 1.00 69.94 155 ARG A CA 1
ATOM 1240 C C . ARG A 1 155 ? -15.682 12.027 17.525 1.00 69.94 155 ARG A C 1
ATOM 1242 O O . ARG A 1 155 ? -16.535 12.439 16.734 1.00 69.94 155 ARG A O 1
ATOM 1249 N N . VAL A 1 156 ? -15.967 11.521 18.720 1.00 63.56 156 VAL A N 1
ATOM 1250 C CA . VAL A 1 156 ? -17.268 11.689 19.370 1.00 63.56 156 VAL A CA 1
ATOM 1251 C C . VAL A 1 156 ? -17.354 13.153 19.790 1.00 63.56 156 VAL A C 1
ATOM 1253 O O . VAL A 1 156 ? -16.452 13.655 20.457 1.00 63.56 156 VAL A O 1
ATOM 1256 N N . ILE A 1 157 ? -18.396 13.857 19.353 1.00 57.41 157 ILE A N 1
ATOM 1257 C CA . ILE A 1 157 ? -18.667 15.218 19.817 1.00 57.41 157 ILE A CA 1
ATOM 1258 C C . ILE A 1 157 ? -19.221 15.069 21.238 1.00 57.41 157 ILE A C 1
ATOM 1260 O O . ILE A 1 157 ? -20.404 14.794 21.409 1.00 57.41 157 ILE A O 1
ATOM 1264 N N . SER A 1 158 ? -18.371 15.163 22.259 1.00 55.97 158 SER A N 1
ATOM 1265 C CA . SER A 1 158 ? -18.843 15.387 23.626 1.00 55.97 158 SER A CA 1
ATOM 1266 C C . SER A 1 158 ? -19.379 16.815 23.687 1.00 55.97 158 SER A C 1
ATOM 1268 O O . SER A 1 158 ? -18.614 17.747 23.436 1.00 55.97 158 SER A O 1
ATOM 1270 N N . ASN A 1 159 ? -20.678 16.986 23.951 1.00 50.78 159 ASN A N 1
ATOM 1271 C CA . ASN A 1 159 ? -21.276 18.306 24.143 1.00 50.78 159 ASN A CA 1
ATOM 1272 C C . ASN A 1 159 ? -20.576 18.995 25.337 1.00 50.78 159 ASN A C 1
ATOM 1274 O O . ASN A 1 159 ? -20.637 18.443 26.438 1.00 50.78 159 ASN A O 1
ATOM 1278 N N . PRO A 1 160 ? -19.886 20.137 25.156 1.00 53.97 160 PRO A N 1
ATOM 1279 C CA . PRO A 1 160 ? -19.188 20.812 26.251 1.00 53.97 160 PRO A CA 1
ATOM 1280 C C . PRO A 1 160 ? -20.126 21.404 27.319 1.00 53.97 160 PRO A C 1
ATOM 1282 O O . PRO A 1 160 ? -19.648 21.774 28.383 1.00 53.97 160 PRO A O 1
ATOM 1285 N N . GLU A 1 161 ? -21.444 21.448 27.092 1.00 53.72 161 GLU A N 1
ATOM 1286 C CA . GLU A 1 161 ? -22.424 22.001 28.046 1.00 53.72 161 GLU A CA 1
ATOM 1287 C C . GLU A 1 161 ? -22.727 21.114 29.271 1.00 53.72 161 GLU A C 1
ATOM 1289 O O . GLU A 1 161 ? -23.430 21.556 30.172 1.00 53.72 161 GLU A O 1
ATOM 1294 N N . LEU A 1 162 ? -22.211 19.879 29.342 1.00 53.00 162 LEU A N 1
ATOM 1295 C CA . LEU A 1 162 ? -22.404 18.991 30.505 1.00 53.00 162 LEU A CA 1
ATOM 1296 C C . LEU A 1 162 ? -21.189 18.919 31.444 1.00 53.00 162 LEU A C 1
ATOM 1298 O O . LEU A 1 162 ? -21.154 18.076 32.340 1.00 53.00 162 LEU A O 1
ATOM 1302 N N . VAL A 1 163 ? -20.189 19.786 31.261 1.00 56.66 163 VAL A N 1
ATOM 1303 C CA . VAL A 1 163 ? -19.180 20.013 32.301 1.00 56.66 163 VAL A CA 1
ATOM 1304 C C . VAL A 1 163 ? -19.828 20.930 33.335 1.00 56.66 163 VAL A C 1
ATOM 1306 O O . VAL A 1 163 ? -19.876 22.142 33.142 1.00 56.66 163 VAL A O 1
ATOM 1309 N N . GLU A 1 164 ? -20.401 20.329 34.383 1.00 55.66 164 GLU A N 1
ATOM 1310 C CA . GLU A 1 164 ? -20.955 21.042 35.539 1.00 55.66 164 GLU A CA 1
ATOM 1311 C C . GLU A 1 164 ? -20.009 22.175 35.975 1.00 55.66 164 GLU A C 1
ATOM 1313 O O . GLU A 1 164 ? -18.796 21.945 36.076 1.00 55.66 164 GLU A O 1
ATOM 1318 N N . PRO A 1 165 ? -20.517 23.391 36.251 1.00 49.62 165 PRO A N 1
ATOM 1319 C CA . PRO A 1 165 ? -19.691 24.436 36.826 1.00 49.62 165 PRO A CA 1
ATOM 1320 C C . PRO A 1 165 ? -19.159 23.935 38.168 1.00 49.62 165 PRO A C 1
ATOM 1322 O O . PRO A 1 165 ? -19.914 23.620 39.088 1.00 49.62 165 PRO A 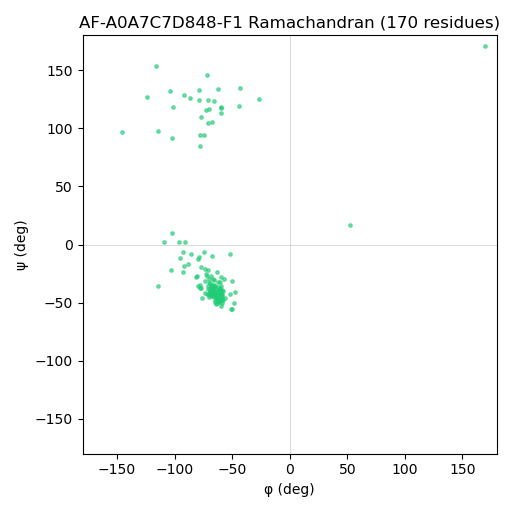O 1
ATOM 1325 N N . SER A 1 166 ? -17.835 23.836 38.244 1.00 55.44 166 SER A N 1
ATOM 1326 C CA . SER A 1 166 ? -17.084 23.505 39.444 1.00 55.44 166 SER A CA 1
ATOM 1327 C C . SER A 1 166 ? -17.633 24.274 40.645 1.00 55.44 166 SER A C 1
ATOM 1329 O O . SER A 1 166 ? -17.627 25.507 40.654 1.00 55.44 166 SER A O 1
ATOM 1331 N N . LYS A 1 167 ? -18.097 23.507 41.635 1.00 52.88 167 LYS A N 1
ATOM 1332 C CA . LYS A 1 167 ? -18.433 23.897 43.008 1.00 52.88 167 LYS A CA 1
ATOM 1333 C C . LYS A 1 167 ? -17.629 25.133 43.462 1.00 52.88 167 LYS A C 1
ATOM 1335 O O . LYS A 1 167 ? -16.399 25.080 43.388 1.00 52.88 167 LYS A O 1
ATOM 1340 N N . PRO A 1 168 ? -18.271 26.223 43.928 1.00 55.50 168 PRO A N 1
ATOM 1341 C CA . PRO A 1 168 ? -17.535 27.381 44.417 1.00 55.50 168 PRO A CA 1
ATOM 1342 C C . PRO A 1 168 ? -16.687 26.970 45.624 1.00 55.50 168 PRO A C 1
ATOM 1344 O O . PRO A 1 168 ? -17.153 26.240 46.502 1.00 55.50 168 PRO A O 1
ATOM 1347 N N . ALA A 1 169 ? -15.425 27.400 45.615 1.00 57.88 169 ALA A N 1
ATOM 1348 C CA . ALA A 1 169 ? -14.509 27.235 46.729 1.00 57.88 169 ALA A CA 1
ATOM 1349 C C . ALA A 1 169 ? -15.097 27.942 47.954 1.00 57.88 169 ALA A C 1
ATOM 1351 O O . ALA A 1 169 ? -15.247 29.164 47.964 1.00 57.88 169 ALA A O 1
ATOM 1352 N N . ASP A 1 170 ? -15.465 27.142 48.947 1.00 57.47 170 ASP A N 1
ATOM 1353 C CA . ASP A 1 170 ? -15.855 27.603 50.269 1.00 57.47 170 ASP A CA 1
ATOM 1354 C C . ASP A 1 170 ? -14.588 28.105 50.970 1.00 57.47 170 ASP A C 1
ATOM 1356 O O . ASP A 1 170 ? -13.703 27.320 51.317 1.00 57.47 170 ASP A O 1
ATOM 1360 N N . PHE A 1 171 ? -14.452 29.426 51.057 1.00 53.62 171 PHE A N 1
ATOM 1361 C CA . PHE A 1 171 ? -13.473 30.089 51.907 1.00 53.62 171 PHE A CA 1
ATOM 1362 C C . PHE A 1 171 ? -14.220 30.590 53.144 1.00 53.62 171 PHE A C 1
ATOM 1364 O O . PHE A 1 171 ? -14.742 31.705 53.150 1.00 53.62 171 PHE A O 1
ATOM 1371 N N . THR A 1 172 ? -14.253 29.755 54.179 1.00 63.34 172 THR A N 1
ATOM 1372 C CA . THR A 1 172 ? -14.510 30.159 55.567 1.00 63.34 172 THR A CA 1
ATOM 1373 C C . THR A 1 172 ? -13.405 29.625 56.451 1.00 63.34 172 THR A C 1
ATOM 1375 O O . THR A 1 172 ? -13.083 28.425 56.287 1.00 63.34 172 THR A O 1
#

Solvent-accessible surface area (backbone atoms only — not comparable to full-atom values): 9470 Å² total; per-residue (Å²): 134,83,78,62,68,67,58,56,57,54,51,55,56,51,51,53,52,49,50,50,54,50,51,50,52,51,51,52,49,52,55,49,54,50,49,50,54,51,48,51,50,36,44,54,49,13,67,73,69,75,46,52,60,69,30,51,55,48,50,33,52,47,22,22,54,49,15,32,61,64,30,46,75,81,39,49,72,61,72,71,53,83,53,52,85,41,73,42,59,66,57,43,54,71,52,30,48,60,22,47,50,45,27,42,32,54,58,48,31,74,75,33,76,74,47,66,44,59,70,66,50,74,78,34,65,66,58,40,52,53,45,66,38,67,63,50,21,36,51,24,13,23,50,27,21,26,44,58,55,68,27,57,40,64,47,69,82,74,70,77,86,74,66,71,81,77,76,79,83,84,86,126

Secondary structure (DSSP, 8-state):
--SSHHHHHHHHHHHHHHHHHHHHHHHHHHHHHHHHHHHHHHHHHHHHHS--HHHHHHHHHHHHHHHHHHHHHHHHHHHTS-SEEEE-HHHIIIIIHHHHHHHHHHHHHHH-GGGG-THHHHH-HHHHHHHH-HHHHHHHHHHHHHHHHHHEEEEP---GGGS---------

Radius of gyration: 24.56 Å; Cα contacts (8 Å, |Δi|>4): 144; chains: 1; bounding box: 64×53×82 Å